Protein AF-A0A2V8E679-F1 (afdb_monomer_lite)

pLDDT: mean 79.61, std 13.37, range [47.44, 96.25]

Foldseek 3Di:
DVVVVVVVVVVVVVVVVVVVVPPDPPPDPDPPPQQDCVPQVLVCCVLQPCCAQPVVHVDDHPNDLVRQLVCLVVVLVCLVVVVGPPDPDDPPPDDDPDDSRDDPVNNCSSHPRHPRSPDDDDDAPPPRDDPDQDPPDDDDDDPDDDD

Sequence (147 aa):
MIHSTYHGLVNRLVLAVVLVATCGHVDAHDPNATITWNREISRIVYDRCASCHREGGTSFSLMTYKQVQPRAAAVKDAVLSRRMPPWGAVKGFGSFRNDEGLSQEQISLITYRHPFLFRKTLEMPAGTAIRGVPRGARIVLLPPQPN

Radius of gyration: 25.74 Å; chains: 1; bounding box: 44×89×45 Å

Secondary structure (DSSP, 8-state):
-HHHHHHHHHHHHHHHHHHHHT--------TT----IIIIIHHHHHHHTTTTSSTTSSS---SSHHHHGGGHHHHHHHHHTT-SS---SPTTS---TT--SPPHHHHHIIIII-TTTTPPP----TTPPP--PPTT----PPPPPP-

Structure (mmCIF, N/CA/C/O backbone):
data_AF-A0A2V8E679-F1
#
_entry.id   AF-A0A2V8E679-F1
#
loop_
_atom_site.group_PDB
_atom_site.id
_atom_site.type_symbol
_atom_site.label_atom_id
_atom_site.label_alt_id
_atom_site.label_comp_id
_atom_site.label_asym_id
_atom_site.label_entity_id
_atom_site.label_seq_id
_atom_site.pdbx_PDB_ins_code
_atom_site.Cartn_x
_atom_site.Cartn_y
_atom_site.Cartn_z
_atom_site.occupancy
_atom_site.B_iso_or_equiv
_atom_site.auth_seq_id
_atom_site.auth_comp_id
_atom_site.auth_asym_id
_atom_site.auth_atom_id
_atom_site.pdbx_PDB_model_num
ATOM 1 N N . MET A 1 1 ? -2.088 -74.280 5.818 1.00 50.59 1 MET A N 1
ATOM 2 C CA . MET A 1 1 ? -1.698 -73.285 4.788 1.00 50.59 1 MET A CA 1
ATOM 3 C C . MET A 1 1 ? -2.683 -72.121 4.608 1.00 50.59 1 MET A C 1
ATOM 5 O O . MET A 1 1 ? -2.283 -71.126 4.029 1.00 50.59 1 MET A O 1
ATOM 9 N N . ILE A 1 2 ? -3.916 -72.173 5.135 1.00 52.72 2 ILE A N 1
ATOM 10 C CA . ILE A 1 2 ? -4.945 -71.138 4.893 1.00 52.72 2 ILE A CA 1
ATOM 11 C C . ILE A 1 2 ? -4.839 -69.942 5.870 1.00 52.72 2 ILE A C 1
ATOM 13 O O . ILE A 1 2 ? -5.136 -68.819 5.502 1.00 52.72 2 ILE A O 1
ATOM 17 N N . HIS A 1 3 ? -4.338 -70.133 7.098 1.00 48.12 3 HIS A N 1
ATOM 18 C CA . HIS A 1 3 ? -4.194 -69.043 8.086 1.00 48.12 3 HIS A CA 1
ATOM 19 C C . HIS A 1 3 ? -3.129 -67.988 7.711 1.00 48.12 3 HIS A C 1
ATOM 21 O O . HIS A 1 3 ? -3.284 -66.811 8.019 1.00 48.12 3 HIS A O 1
ATOM 27 N N . SER A 1 4 ? -2.057 -68.383 7.013 1.00 56.62 4 SER A N 1
ATOM 28 C CA . SER A 1 4 ? -0.938 -67.485 6.675 1.00 56.62 4 SER A CA 1
ATOM 29 C C . SER A 1 4 ? -1.299 -66.466 5.583 1.00 56.62 4 SER A C 1
ATOM 31 O O . SER A 1 4 ? -0.824 -65.331 5.607 1.00 56.62 4 SER A O 1
ATOM 33 N N . THR A 1 5 ? -2.209 -66.826 4.674 1.00 57.19 5 THR A N 1
ATOM 34 C CA . THR A 1 5 ? -2.687 -65.939 3.606 1.00 57.19 5 THR A CA 1
ATOM 35 C C . THR A 1 5 ? -3.664 -64.877 4.118 1.00 57.19 5 THR A C 1
ATOM 37 O O . THR A 1 5 ? -3.609 -63.742 3.646 1.00 57.19 5 THR A O 1
ATOM 40 N N . TYR A 1 6 ? -4.485 -65.183 5.132 1.00 59.44 6 TYR A N 1
ATOM 41 C CA . TYR A 1 6 ? -5.375 -64.198 5.767 1.00 59.44 6 TYR A CA 1
ATOM 42 C C . TYR A 1 6 ? -4.600 -63.082 6.477 1.00 59.44 6 TYR A C 1
ATOM 44 O O . TYR A 1 6 ? -4.923 -61.909 6.296 1.00 59.44 6 TYR A O 1
ATOM 52 N N . HIS A 1 7 ? -3.529 -63.411 7.208 1.00 61.28 7 HIS A N 1
ATOM 53 C CA . HIS A 1 7 ? -2.694 -62.400 7.867 1.00 61.28 7 HIS A CA 1
ATOM 54 C C . HIS A 1 7 ? -2.019 -61.447 6.869 1.00 61.28 7 HIS A C 1
ATOM 56 O O . HIS A 1 7 ? -1.980 -60.242 7.107 1.00 61.28 7 HIS A O 1
ATOM 62 N N . GLY A 1 8 ? -1.541 -61.953 5.727 1.00 63.38 8 GLY A N 1
ATOM 63 C CA . GLY A 1 8 ? -0.939 -61.117 4.684 1.00 63.38 8 GLY A CA 1
ATOM 64 C C . GLY A 1 8 ? -1.935 -60.166 4.011 1.00 63.38 8 GLY A C 1
ATOM 65 O O . GLY A 1 8 ? -1.578 -59.038 3.670 1.00 63.38 8 GLY A O 1
ATOM 66 N N . LEU A 1 9 ? -3.188 -60.595 3.848 1.00 66.62 9 LEU A N 1
ATOM 67 C CA . LEU A 1 9 ? -4.237 -59.813 3.189 1.00 66.62 9 LEU A CA 1
ATOM 68 C C . LEU A 1 9 ? -4.817 -58.738 4.120 1.00 66.62 9 LEU A C 1
ATOM 70 O O . LEU A 1 9 ? -4.980 -57.591 3.708 1.00 66.62 9 LEU A O 1
ATOM 74 N N . VAL A 1 10 ? -5.019 -59.073 5.398 1.00 71.62 10 VAL A N 1
ATOM 75 C CA . VAL A 1 10 ? -5.446 -58.121 6.436 1.00 71.62 10 VAL A CA 1
ATOM 76 C C . VAL A 1 10 ? -4.369 -57.062 6.678 1.00 71.62 10 VAL A C 1
ATOM 78 O O . VAL A 1 10 ? -4.688 -55.879 6.731 1.00 71.62 10 VAL A O 1
ATOM 81 N N . ASN A 1 11 ? -3.088 -57.442 6.730 1.00 69.00 11 ASN A N 1
ATOM 82 C CA . ASN A 1 11 ? -2.005 -56.481 6.953 1.00 69.00 11 ASN A CA 1
ATOM 83 C C . ASN A 1 11 ? -1.849 -55.494 5.779 1.00 69.00 11 ASN A C 1
ATOM 85 O O . ASN A 1 11 ? -1.597 -54.311 5.990 1.00 69.00 11 ASN A O 1
ATOM 89 N N . ARG A 1 12 ? -2.070 -55.949 4.536 1.00 71.38 12 ARG A N 1
ATOM 90 C CA . ARG A 1 12 ? -2.082 -55.079 3.345 1.00 71.38 12 ARG A CA 1
ATOM 91 C C . ARG A 1 12 ? -3.267 -54.111 3.333 1.00 71.38 12 ARG A C 1
ATOM 93 O O . ARG A 1 12 ? -3.089 -52.956 2.961 1.00 71.38 12 ARG A O 1
ATOM 100 N N . LEU A 1 13 ? -4.447 -54.560 3.766 1.00 70.75 13 LEU A N 1
ATOM 101 C CA . LEU A 1 13 ? -5.627 -53.702 3.908 1.00 70.75 13 LEU A CA 1
ATOM 102 C C . LEU A 1 13 ? -5.437 -52.647 5.004 1.00 70.75 13 LEU A C 1
ATOM 104 O O . LEU A 1 13 ? -5.717 -51.476 4.769 1.00 70.75 13 LEU A O 1
ATOM 108 N N . VAL A 1 14 ? -4.900 -53.031 6.165 1.00 72.25 14 VAL A N 1
ATOM 109 C CA . VAL A 1 14 ? -4.590 -52.093 7.257 1.00 72.25 14 VAL A CA 1
ATOM 110 C C . VAL A 1 14 ? -3.565 -51.049 6.807 1.00 72.25 14 VAL A C 1
ATOM 112 O O . VAL A 1 14 ? -3.777 -49.859 7.024 1.00 72.25 14 VAL A O 1
ATOM 115 N N . LEU A 1 15 ? -2.501 -51.459 6.107 1.00 69.06 15 LEU A N 1
ATOM 116 C CA . LEU A 1 15 ? -1.489 -50.533 5.588 1.00 69.06 15 LEU A CA 1
ATOM 117 C C . LEU A 1 15 ? -2.078 -49.538 4.568 1.00 69.06 15 LEU A C 1
ATOM 119 O O . LEU A 1 15 ? -1.745 -48.355 4.595 1.00 69.06 15 LEU A O 1
ATOM 123 N N . ALA A 1 16 ? -2.982 -49.998 3.698 1.00 66.50 16 ALA A N 1
ATOM 124 C CA . ALA A 1 16 ? -3.657 -49.146 2.720 1.00 66.50 16 ALA A CA 1
ATOM 125 C C . ALA A 1 16 ? -4.603 -48.128 3.384 1.00 66.50 16 ALA A C 1
ATOM 127 O O . ALA A 1 16 ? -4.630 -46.967 2.981 1.00 66.50 16 ALA A O 1
ATOM 128 N N . VAL A 1 17 ? -5.331 -48.527 4.432 1.00 67.12 17 VAL A N 1
ATOM 129 C CA . VAL A 1 17 ? -6.215 -47.624 5.192 1.00 67.12 17 VAL A CA 1
ATOM 130 C C . VAL A 1 17 ? -5.410 -46.562 5.947 1.00 67.12 17 VAL A C 1
ATOM 132 O O . VAL A 1 17 ? -5.792 -45.393 5.940 1.00 67.12 17 VAL A O 1
ATOM 135 N N . VAL A 1 18 ? -4.267 -46.930 6.535 1.00 66.88 18 VAL A N 1
ATOM 136 C CA . VAL A 1 18 ? -3.373 -45.976 7.215 1.00 66.88 18 VAL A CA 1
ATOM 137 C C . VAL A 1 18 ? -2.799 -44.949 6.232 1.00 66.88 18 VAL A C 1
ATOM 139 O O . VAL A 1 18 ? -2.780 -43.762 6.544 1.00 66.88 18 VAL A O 1
ATOM 142 N N . LEU A 1 19 ? -2.403 -45.363 5.023 1.00 63.59 19 LEU A N 1
ATOM 143 C CA . LEU A 1 19 ? -1.882 -44.444 4.002 1.00 63.59 19 LEU A CA 1
ATOM 144 C C . LEU A 1 19 ? -2.933 -43.428 3.523 1.00 63.59 19 LEU A C 1
ATOM 146 O O . LEU A 1 19 ? -2.612 -42.250 3.369 1.00 63.59 19 LEU A O 1
ATOM 150 N N . VAL A 1 20 ? -4.194 -43.840 3.356 1.00 62.72 20 VAL A N 1
ATOM 151 C CA . VAL A 1 20 ? -5.290 -42.929 2.967 1.00 62.72 20 VAL A CA 1
ATOM 152 C C . VAL A 1 20 ? -5.651 -41.961 4.102 1.00 62.72 20 VAL A C 1
ATOM 154 O O . VAL A 1 20 ? -5.942 -40.794 3.846 1.00 62.72 20 VAL A O 1
ATOM 157 N N . ALA A 1 21 ? -5.567 -42.398 5.362 1.00 62.22 21 ALA A N 1
ATOM 158 C CA . ALA A 1 21 ? -5.828 -41.545 6.526 1.00 62.22 21 ALA A CA 1
ATOM 159 C C . ALA A 1 21 ? -4.750 -40.464 6.757 1.00 62.22 21 ALA A C 1
ATOM 161 O O . ALA A 1 21 ? -5.000 -39.496 7.470 1.00 62.22 21 ALA A O 1
ATOM 162 N N . THR A 1 22 ? -3.572 -40.595 6.135 1.00 61.56 22 THR A N 1
ATOM 163 C CA . THR A 1 22 ? -2.496 -39.587 6.180 1.00 61.56 22 THR A CA 1
ATOM 164 C C . THR A 1 22 ? -2.539 -38.558 5.048 1.00 61.56 22 THR A C 1
ATOM 166 O O . THR A 1 22 ? -1.595 -37.781 4.904 1.00 61.56 22 THR A O 1
ATOM 169 N N . CYS A 1 23 ? -3.620 -38.497 4.258 1.00 58.25 23 CYS A N 1
ATOM 170 C CA . CYS A 1 23 ? -3.875 -37.341 3.397 1.00 58.25 23 CYS A CA 1
ATOM 171 C C . CYS A 1 23 ? -4.030 -36.094 4.278 1.00 58.25 23 CYS A C 1
ATOM 173 O O . CYS A 1 23 ? -5.107 -35.810 4.799 1.00 58.25 23 CYS A O 1
ATOM 175 N N . GLY A 1 24 ? -2.912 -35.394 4.479 1.00 61.34 24 GLY A N 1
ATOM 176 C CA . GLY A 1 24 ? -2.818 -34.199 5.298 1.00 61.34 24 GLY A CA 1
ATOM 177 C C . GLY A 1 24 ? -3.899 -33.198 4.919 1.00 61.34 24 GLY A C 1
ATOM 178 O O . GLY A 1 24 ? -4.166 -32.964 3.739 1.00 61.34 24 GLY A O 1
ATOM 179 N N . HIS A 1 25 ? -4.524 -32.621 5.940 1.00 63.06 25 HIS A N 1
ATOM 180 C CA . HIS A 1 25 ? -5.431 -31.502 5.776 1.00 63.06 25 HIS A CA 1
ATOM 181 C C . HIS A 1 25 ? -4.708 -30.391 5.011 1.00 63.06 25 HIS A C 1
ATOM 183 O O . HIS A 1 25 ? -3.777 -29.767 5.513 1.00 63.06 25 HIS A O 1
ATOM 189 N N . VAL A 1 26 ? -5.117 -30.178 3.763 1.00 64.81 26 VAL A N 1
ATOM 190 C CA . VAL A 1 26 ? -4.766 -28.970 3.029 1.00 64.81 26 VAL A CA 1
ATOM 191 C C . VAL A 1 26 ? -5.624 -27.875 3.643 1.00 64.81 26 VAL A C 1
ATOM 193 O O . VAL A 1 26 ? -6.818 -27.793 3.354 1.00 64.81 26 VAL A O 1
ATOM 196 N N . ASP A 1 27 ? -5.039 -27.077 4.534 1.00 66.50 27 ASP A N 1
ATOM 197 C CA . ASP A 1 27 ? -5.676 -25.864 5.034 1.00 66.50 27 ASP A CA 1
ATOM 198 C C . ASP A 1 27 ? -5.947 -24.939 3.844 1.00 66.50 27 ASP A C 1
ATOM 200 O O . ASP A 1 27 ? -5.056 -24.266 3.316 1.00 66.50 27 ASP A O 1
ATOM 204 N N . ALA A 1 28 ? -7.195 -24.939 3.380 1.00 61.66 28 ALA A N 1
ATOM 205 C CA . ALA A 1 28 ? -7.657 -23.986 2.392 1.00 61.66 28 ALA A CA 1
ATOM 206 C C . ALA A 1 28 ? -7.483 -22.578 2.977 1.00 61.66 28 ALA A C 1
ATOM 208 O O . ALA A 1 28 ? -7.973 -22.285 4.069 1.00 61.66 28 ALA A O 1
ATOM 209 N N . HIS A 1 29 ? -6.768 -21.701 2.268 1.00 61.06 29 HIS A N 1
ATOM 210 C CA . HIS A 1 29 ? -6.684 -20.295 2.652 1.00 61.06 29 HIS A CA 1
ATOM 211 C C . HIS A 1 29 ? -8.093 -19.704 2.712 1.00 61.06 29 HIS A C 1
ATOM 213 O O . HIS A 1 29 ? -8.785 -19.669 1.696 1.00 61.06 29 HIS A O 1
ATOM 219 N N . ASP A 1 30 ? -8.504 -19.245 3.898 1.00 65.06 30 ASP A N 1
ATOM 220 C CA . ASP A 1 30 ? -9.775 -18.552 4.084 1.00 65.06 30 ASP A CA 1
ATOM 221 C C . ASP A 1 30 ? -9.798 -17.319 3.161 1.00 65.06 30 ASP A C 1
ATOM 223 O O . ASP A 1 30 ? -9.019 -16.379 3.366 1.00 65.06 30 ASP A O 1
ATOM 227 N N . PRO A 1 31 ? -10.667 -17.283 2.132 1.00 60.84 31 PRO A N 1
ATOM 228 C CA . PRO A 1 31 ? -10.753 -16.143 1.230 1.00 60.84 31 PRO A CA 1
ATOM 229 C C . PRO A 1 31 ? -11.203 -14.861 1.948 1.00 60.84 31 PRO A C 1
ATOM 231 O O . PRO A 1 31 ? -11.009 -13.776 1.395 1.00 60.84 31 PRO A O 1
ATOM 234 N N . ASN A 1 32 ? -11.749 -14.977 3.164 1.00 60.28 32 ASN A N 1
ATOM 235 C CA . ASN A 1 32 ? -12.158 -13.882 4.040 1.00 60.28 32 ASN A CA 1
ATOM 236 C C . ASN A 1 32 ? -11.137 -13.558 5.141 1.00 60.28 32 ASN A C 1
ATOM 238 O O . ASN A 1 32 ? -11.411 -12.687 5.975 1.00 60.28 32 ASN A O 1
ATOM 242 N N . ALA A 1 33 ? -9.958 -14.193 5.144 1.00 69.12 33 ALA A N 1
ATOM 243 C CA . ALA A 1 33 ? -8.885 -13.808 6.048 1.00 69.12 33 ALA A CA 1
ATOM 244 C C . ALA A 1 33 ? -8.614 -12.301 5.903 1.00 69.12 33 ALA A C 1
ATOM 246 O O . ALA A 1 33 ? -8.429 -11.775 4.802 1.00 69.12 33 ALA A O 1
ATOM 247 N N . THR A 1 34 ? -8.642 -11.583 7.028 1.00 75.62 34 THR A N 1
ATOM 248 C CA . THR A 1 34 ? -8.490 -10.126 7.024 1.00 75.62 34 THR A CA 1
ATOM 249 C C . THR A 1 34 ? -7.084 -9.762 6.562 1.00 75.62 34 THR A C 1
ATOM 251 O O . THR A 1 34 ? -6.114 -10.013 7.273 1.00 75.62 34 THR A O 1
ATOM 254 N N . ILE A 1 35 ? -6.987 -9.139 5.385 1.00 82.69 35 ILE A N 1
ATOM 255 C CA . ILE A 1 35 ? -5.722 -8.635 4.847 1.00 82.69 35 ILE A CA 1
ATOM 256 C C . ILE A 1 35 ? -5.297 -7.407 5.649 1.00 82.69 35 ILE A C 1
ATOM 258 O O . ILE A 1 35 ? -6.065 -6.454 5.826 1.00 82.69 35 ILE A O 1
ATOM 262 N N . THR A 1 36 ? -4.054 -7.415 6.116 1.00 84.38 36 THR A N 1
ATOM 263 C CA . THR A 1 36 ? -3.475 -6.348 6.930 1.00 84.38 36 THR A CA 1
ATOM 264 C C . THR A 1 36 ? -2.173 -5.838 6.329 1.00 84.38 36 THR A C 1
ATOM 266 O O . THR A 1 36 ? -1.465 -6.545 5.609 1.00 84.38 36 THR A O 1
ATOM 269 N N . TRP A 1 37 ? -1.820 -4.600 6.679 1.00 85.31 37 TRP A N 1
ATOM 270 C CA . TRP A 1 37 ? -0.542 -4.023 6.276 1.00 85.31 37 TRP A CA 1
ATO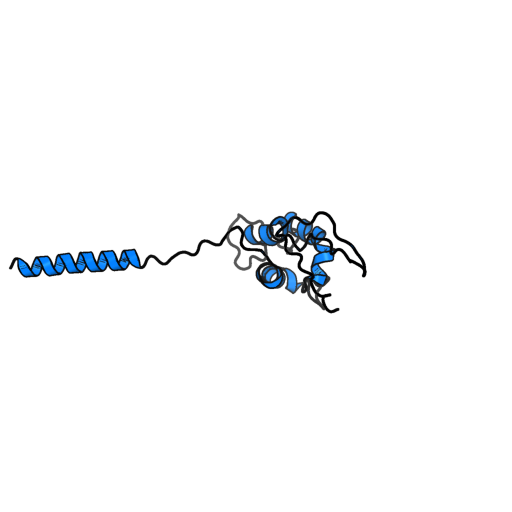M 271 C C . TRP A 1 37 ? 0.639 -4.880 6.747 1.00 85.31 37 TRP A C 1
ATOM 273 O O . TRP A 1 37 ? 1.488 -5.244 5.943 1.00 85.31 37 TRP A O 1
ATOM 283 N N . ASN A 1 38 ? 0.669 -5.236 8.036 1.00 86.75 38 ASN A N 1
ATOM 284 C CA . ASN A 1 38 ? 1.824 -5.873 8.677 1.00 86.75 38 ASN A CA 1
ATOM 285 C C . ASN A 1 38 ? 2.083 -7.321 8.235 1.00 86.75 38 ASN A C 1
ATOM 287 O O . ASN A 1 38 ? 3.146 -7.856 8.552 1.00 86.75 38 ASN A O 1
ATOM 291 N N . ARG A 1 39 ? 1.136 -7.965 7.545 1.00 85.00 39 ARG A N 1
ATOM 292 C CA . ARG A 1 39 ? 1.246 -9.375 7.170 1.00 85.00 39 ARG A CA 1
ATOM 293 C C . ARG A 1 39 ? 1.401 -9.554 5.669 1.00 85.00 39 ARG A C 1
ATOM 295 O O . ARG A 1 39 ? 2.426 -10.076 5.246 1.00 85.00 39 ARG A O 1
ATOM 302 N N . GLU A 1 40 ? 0.428 -9.129 4.872 1.00 89.56 40 GLU A N 1
ATOM 303 C CA . GLU A 1 40 ? 0.437 -9.376 3.428 1.00 89.56 40 GLU A CA 1
ATOM 304 C C . GLU A 1 40 ? 1.098 -8.236 2.650 1.00 89.56 40 GLU A C 1
ATOM 306 O O . GLU A 1 40 ? 1.973 -8.478 1.820 1.00 89.56 40 GLU A O 1
ATOM 311 N N . ILE A 1 41 ? 0.704 -6.987 2.913 1.00 90.94 41 ILE A N 1
ATOM 312 C CA . ILE A 1 41 ? 1.089 -5.863 2.046 1.00 90.94 41 ILE A CA 1
ATOM 313 C C . ILE A 1 41 ? 2.539 -5.438 2.258 1.00 90.94 41 ILE A C 1
ATOM 315 O O . ILE A 1 41 ? 3.243 -5.216 1.275 1.00 90.94 41 ILE A O 1
ATOM 319 N N . SER A 1 42 ? 3.004 -5.356 3.508 1.00 92.62 42 SER A N 1
ATOM 320 C CA . SER A 1 42 ? 4.384 -4.962 3.819 1.00 92.62 42 SER A CA 1
ATOM 321 C C . SER A 1 42 ? 5.400 -5.867 3.127 1.00 92.62 42 SER A C 1
ATOM 323 O O . SER A 1 42 ? 6.374 -5.369 2.576 1.00 92.62 42 SER A O 1
ATOM 325 N N . ARG A 1 43 ? 5.132 -7.179 3.066 1.00 93.56 43 ARG A N 1
ATOM 326 C CA . ARG A 1 43 ? 5.978 -8.154 2.364 1.00 93.56 43 ARG A CA 1
ATOM 327 C C . ARG A 1 43 ? 6.072 -7.844 0.876 1.00 93.56 43 ARG A C 1
ATOM 329 O O . ARG A 1 43 ? 7.170 -7.732 0.352 1.00 93.56 43 ARG A O 1
ATOM 336 N N . ILE A 1 44 ? 4.939 -7.610 0.209 1.00 94.44 44 ILE 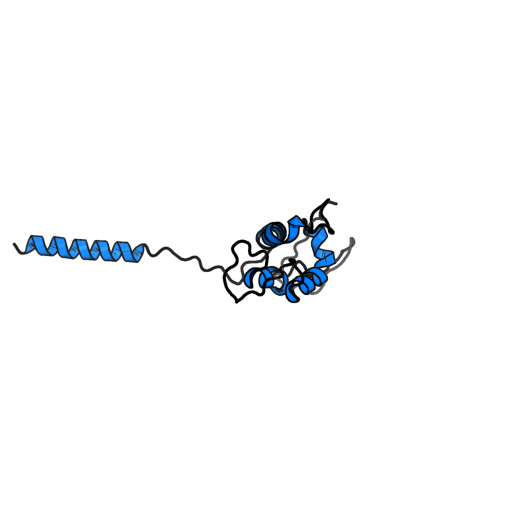A N 1
ATOM 337 C CA . ILE A 1 44 ? 4.945 -7.270 -1.223 1.00 94.44 44 ILE A CA 1
ATOM 338 C C . ILE A 1 44 ? 5.691 -5.953 -1.463 1.00 94.44 44 ILE A C 1
ATOM 340 O O . ILE A 1 44 ? 6.476 -5.856 -2.403 1.00 94.44 44 ILE A O 1
ATOM 344 N N . VAL A 1 45 ? 5.475 -4.946 -0.614 1.00 94.19 45 VAL A N 1
ATOM 345 C CA . VAL A 1 45 ? 6.163 -3.651 -0.723 1.00 94.19 45 VAL A CA 1
ATOM 346 C C . VAL A 1 45 ? 7.672 -3.815 -0.545 1.00 94.19 45 VAL A C 1
ATOM 348 O O . VAL A 1 45 ? 8.440 -3.254 -1.327 1.00 94.19 45 VAL A O 1
ATOM 351 N N . TYR A 1 46 ? 8.111 -4.600 0.436 1.00 94.88 46 TYR A N 1
ATOM 352 C CA . TYR A 1 46 ? 9.530 -4.854 0.670 1.00 94.88 46 TYR A CA 1
ATOM 353 C C . TYR A 1 46 ? 10.172 -5.633 -0.475 1.00 94.88 46 TYR A C 1
ATOM 355 O O . TYR A 1 46 ? 11.238 -5.246 -0.943 1.00 94.88 46 TYR A O 1
ATOM 363 N N . ASP A 1 47 ? 9.486 -6.648 -0.992 1.00 93.62 47 ASP A N 1
ATOM 364 C CA . ASP A 1 47 ? 10.027 -7.507 -2.042 1.00 93.62 47 ASP A CA 1
ATOM 365 C C . ASP A 1 47 ? 10.050 -6.821 -3.414 1.00 93.62 47 ASP A C 1
ATOM 367 O O . ASP A 1 47 ? 10.919 -7.108 -4.231 1.00 93.62 47 ASP A O 1
ATOM 371 N N . ARG A 1 48 ? 9.077 -5.946 -3.707 1.00 94.31 48 ARG A N 1
ATOM 372 C CA . ARG A 1 48 ? 8.829 -5.446 -5.075 1.00 94.31 48 ARG A CA 1
ATOM 373 C C . ARG A 1 48 ? 9.004 -3.946 -5.250 1.00 94.31 48 ARG A C 1
ATOM 375 O O . ARG A 1 48 ? 9.095 -3.480 -6.381 1.00 94.31 48 ARG A O 1
ATOM 382 N N . CYS A 1 49 ? 9.011 -3.173 -4.167 1.00 94.19 49 CYS A N 1
ATOM 383 C CA . CYS A 1 49 ? 9.026 -1.710 -4.243 1.00 94.19 49 CYS A CA 1
ATOM 384 C C . CYS A 1 49 ? 10.217 -1.091 -3.508 1.00 94.19 49 CYS A C 1
ATOM 386 O O . CYS A 1 49 ? 10.708 -0.044 -3.932 1.00 94.19 49 CYS A O 1
ATOM 388 N N . ALA A 1 50 ? 10.697 -1.715 -2.429 1.00 94.62 50 ALA A N 1
ATOM 389 C CA . ALA A 1 50 ? 11.684 -1.117 -1.530 1.00 94.62 50 ALA A CA 1
ATOM 390 C C . ALA A 1 50 ? 13.057 -0.866 -2.161 1.00 94.62 50 ALA A C 1
ATOM 392 O O . ALA A 1 50 ? 13.807 -0.046 -1.642 1.00 94.62 50 ALA A O 1
ATOM 393 N N . SER A 1 51 ? 13.392 -1.507 -3.284 1.00 93.38 51 SER A N 1
ATOM 394 C CA . SER A 1 51 ? 14.635 -1.219 -4.011 1.00 93.38 51 SER A CA 1
ATOM 395 C C . SER A 1 51 ? 14.749 0.265 -4.393 1.00 93.38 51 SER A C 1
ATOM 397 O O . SER A 1 51 ? 15.825 0.850 -4.255 1.00 93.38 51 SER A O 1
ATOM 399 N N . CYS A 1 52 ? 13.627 0.887 -4.774 1.00 95.38 52 CYS A N 1
ATOM 400 C CA . CYS A 1 52 ? 13.539 2.299 -5.156 1.00 95.38 52 CYS A CA 1
ATOM 401 C C . CYS A 1 52 ? 12.754 3.150 -4.142 1.00 95.38 52 CYS A C 1
ATOM 403 O O . CYS A 1 52 ? 13.123 4.294 -3.878 1.00 95.38 52 CYS A O 1
ATOM 405 N N . HIS A 1 53 ? 11.681 2.606 -3.560 1.00 96.25 53 HIS A N 1
ATOM 406 C CA . HIS A 1 53 ? 10.746 3.306 -2.670 1.00 96.25 53 HIS A CA 1
ATOM 407 C C . HIS A 1 53 ? 11.076 3.119 -1.186 1.00 96.25 53 HIS A C 1
ATOM 409 O O . HIS A 1 53 ? 10.227 2.743 -0.373 1.00 96.25 53 HIS A O 1
ATOM 415 N N . ARG A 1 54 ? 12.320 3.409 -0.821 1.00 95.81 54 ARG A N 1
ATOM 416 C CA . ARG A 1 54 ? 12.796 3.430 0.565 1.00 95.81 54 ARG A CA 1
ATOM 417 C C . ARG A 1 54 ? 13.452 4.760 0.884 1.00 95.81 54 ARG A C 1
ATOM 419 O O . ARG A 1 54 ? 13.766 5.537 -0.013 1.00 95.81 54 ARG A O 1
ATOM 426 N N . GLU A 1 55 ? 13.689 5.011 2.162 1.00 95.12 55 GLU A N 1
ATOM 427 C CA . GLU A 1 55 ? 14.485 6.160 2.579 1.00 95.12 55 GLU A CA 1
ATOM 428 C C . GLU A 1 55 ? 15.900 6.100 1.972 1.00 95.12 55 GLU A C 1
ATOM 430 O O . GLU A 1 55 ? 16.531 5.038 1.924 1.00 95.12 55 GLU A O 1
ATOM 435 N N . GLY A 1 56 ? 16.352 7.231 1.420 1.00 93.69 56 GLY A N 1
ATOM 436 C CA . GLY A 1 56 ? 17.591 7.320 0.638 1.00 93.69 56 GLY A CA 1
ATOM 437 C C . GLY A 1 56 ? 17.561 6.577 -0.707 1.00 93.69 56 GLY A C 1
ATOM 438 O O . GLY A 1 56 ? 18.606 6.413 -1.332 1.00 93.69 56 GLY A O 1
ATOM 439 N N . GLY A 1 57 ? 16.396 6.084 -1.139 1.00 93.31 57 GLY A N 1
ATOM 440 C CA . GLY A 1 57 ? 16.192 5.488 -2.456 1.00 93.31 57 GLY A CA 1
ATOM 441 C C . GLY A 1 57 ? 16.037 6.532 -3.565 1.00 93.31 57 GLY A C 1
ATOM 442 O O . GLY A 1 57 ? 16.124 7.738 -3.347 1.00 93.31 57 GLY A O 1
ATOM 443 N N . THR A 1 58 ? 15.773 6.056 -4.780 1.00 95.44 58 THR A N 1
ATOM 444 C CA . THR A 1 58 ? 15.580 6.903 -5.970 1.00 95.44 58 THR A CA 1
ATOM 445 C C . THR A 1 58 ? 14.188 7.538 -6.047 1.00 95.44 58 THR A C 1
ATOM 447 O O . THR A 1 58 ? 13.915 8.323 -6.954 1.00 95.44 58 THR A O 1
ATOM 450 N N . SER A 1 59 ? 13.291 7.207 -5.115 1.00 93.69 59 SER A N 1
ATOM 451 C CA . SER A 1 59 ? 11.941 7.756 -5.032 1.00 93.69 59 SER A CA 1
ATOM 452 C C . SER A 1 59 ? 11.516 7.984 -3.580 1.00 93.69 59 SER A C 1
ATOM 454 O O . SER A 1 59 ? 12.259 7.723 -2.636 1.00 93.69 59 SER A O 1
ATOM 456 N N . PHE A 1 60 ? 10.292 8.476 -3.385 1.00 94.69 60 PHE A N 1
ATOM 457 C CA . PHE A 1 60 ? 9.712 8.609 -2.053 1.00 94.69 60 PHE A CA 1
ATOM 458 C C . PHE A 1 60 ? 9.575 7.240 -1.372 1.00 94.69 60 PHE A C 1
ATOM 460 O O . PHE A 1 60 ? 9.303 6.227 -2.022 1.00 94.69 60 PHE A O 1
ATOM 467 N N . SER A 1 61 ? 9.691 7.226 -0.045 1.00 95.56 61 SER A N 1
ATOM 468 C CA . SER A 1 61 ? 9.555 5.998 0.737 1.00 95.56 61 SER A CA 1
ATOM 469 C C . SER A 1 61 ? 8.110 5.486 0.776 1.00 95.56 61 SER A C 1
ATOM 471 O O . SER A 1 61 ? 7.167 6.269 0.923 1.00 95.56 61 SER A O 1
ATOM 473 N N . LEU A 1 62 ? 7.958 4.164 0.683 1.00 95.00 62 LEU A N 1
ATOM 474 C CA . LEU A 1 62 ? 6.727 3.395 0.896 1.00 95.00 62 LEU A CA 1
ATOM 475 C C . LEU A 1 62 ? 6.870 2.385 2.050 1.00 95.00 62 LEU A C 1
ATOM 477 O O . LEU A 1 62 ? 6.020 1.520 2.234 1.00 95.00 62 LEU A O 1
ATOM 481 N N . MET A 1 63 ? 7.943 2.475 2.834 1.00 93.94 63 MET A N 1
ATOM 482 C CA . MET A 1 63 ? 8.316 1.442 3.805 1.00 93.94 63 MET A CA 1
ATOM 483 C C . MET A 1 63 ? 7.370 1.337 5.005 1.00 93.94 63 MET A C 1
ATOM 485 O O . MET A 1 63 ? 7.371 0.325 5.698 1.00 93.94 63 MET A O 1
ATOM 489 N N . THR A 1 64 ? 6.538 2.348 5.259 1.00 91.19 64 THR A N 1
ATOM 490 C CA . THR A 1 64 ? 5.569 2.325 6.359 1.00 91.19 64 THR A CA 1
ATOM 491 C C . THR A 1 64 ? 4.156 2.601 5.868 1.00 91.19 64 THR A C 1
ATOM 493 O O . THR A 1 64 ? 3.943 3.339 4.905 1.00 91.19 64 THR A O 1
ATOM 496 N N . TYR A 1 65 ? 3.160 2.079 6.589 1.00 87.06 65 TYR A N 1
ATOM 497 C CA . TYR A 1 65 ? 1.751 2.341 6.292 1.00 87.06 65 TYR A CA 1
ATOM 498 C C . TYR A 1 65 ? 1.451 3.844 6.170 1.00 87.06 65 TYR A C 1
ATOM 500 O O . TYR A 1 65 ? 0.779 4.267 5.233 1.00 87.06 65 TYR A O 1
ATOM 508 N N . LYS A 1 66 ? 2.008 4.660 7.075 1.00 85.50 66 LYS A N 1
ATOM 509 C CA . LYS A 1 66 ? 1.838 6.122 7.096 1.00 85.50 66 LYS A CA 1
ATOM 510 C C . LYS A 1 66 ? 2.372 6.796 5.829 1.00 85.50 66 LYS A C 1
ATOM 512 O O . LYS A 1 66 ? 1.838 7.813 5.404 1.00 85.50 66 LYS A O 1
ATOM 517 N N . GLN A 1 67 ? 3.401 6.221 5.210 1.00 90.31 67 GLN A N 1
ATOM 518 C CA . GLN A 1 67 ? 3.981 6.720 3.965 1.00 90.31 67 GLN A CA 1
ATOM 519 C C . GLN A 1 67 ? 3.211 6.253 2.718 1.00 90.31 67 GLN A C 1
ATOM 521 O O . GLN A 1 67 ? 3.185 6.973 1.715 1.00 90.31 67 GLN A O 1
ATOM 526 N N . VAL A 1 68 ? 2.575 5.074 2.771 1.00 90.38 68 VAL A N 1
ATOM 527 C CA . VAL A 1 68 ? 1.797 4.515 1.649 1.00 90.38 68 VAL A CA 1
ATOM 528 C C . VAL A 1 68 ? 0.375 5.058 1.604 1.00 90.38 68 VAL A C 1
ATOM 530 O O . VAL A 1 68 ? -0.093 5.417 0.528 1.00 90.38 68 VAL A O 1
ATOM 533 N N . GLN A 1 69 ? -0.307 5.147 2.748 1.00 87.62 69 GLN A N 1
ATOM 534 C CA . GLN A 1 69 ? -1.715 5.545 2.854 1.00 87.62 69 GLN A CA 1
ATOM 535 C C . GLN A 1 69 ? -2.063 6.828 2.071 1.00 87.62 69 GLN A C 1
ATOM 537 O O . GLN A 1 69 ? -2.984 6.765 1.254 1.00 87.62 69 GLN A O 1
ATOM 542 N N . PRO A 1 70 ? -1.328 7.954 2.189 1.00 87.94 70 PRO A N 1
ATOM 543 C CA . PRO A 1 70 ? -1.671 9.172 1.449 1.00 87.94 70 PRO A CA 1
ATOM 544 C C . PRO A 1 70 ? -1.501 9.026 -0.071 1.00 87.94 70 PRO A C 1
ATOM 546 O O . PRO A 1 70 ? -2.041 9.818 -0.837 1.00 87.94 70 PRO A O 1
ATOM 549 N N . ARG A 1 71 ? -0.757 8.010 -0.520 1.00 90.25 71 ARG A N 1
ATOM 550 C CA . ARG A 1 71 ? -0.452 7.727 -1.928 1.00 90.25 71 ARG A CA 1
ATOM 551 C C . ARG A 1 71 ? -1.162 6.476 -2.444 1.00 90.25 71 ARG A C 1
ATOM 553 O O . ARG A 1 71 ? -0.910 6.070 -3.574 1.00 90.25 71 ARG A O 1
ATOM 560 N N . ALA A 1 72 ? -2.048 5.867 -1.656 1.00 89.38 72 ALA A N 1
ATOM 561 C CA . ALA A 1 72 ? -2.649 4.574 -1.967 1.00 89.38 72 ALA A CA 1
ATOM 562 C C . ALA A 1 72 ? -3.360 4.543 -3.327 1.00 89.38 72 ALA A C 1
ATOM 564 O O . ALA A 1 72 ? -3.224 3.569 -4.065 1.00 89.38 72 ALA A O 1
ATOM 565 N N . ALA A 1 73 ? -4.070 5.618 -3.686 1.00 88.50 73 ALA A N 1
ATOM 566 C CA . ALA A 1 73 ? -4.710 5.748 -4.996 1.00 88.50 73 ALA A CA 1
ATOM 567 C C . ALA A 1 73 ? -3.678 5.737 -6.138 1.00 88.50 73 ALA A C 1
ATOM 569 O O . ALA A 1 73 ? -3.790 4.938 -7.060 1.00 88.50 73 ALA A O 1
ATOM 570 N N . ALA A 1 74 ? -2.613 6.535 -6.023 1.00 92.06 74 ALA A N 1
ATOM 571 C CA . ALA A 1 74 ? -1.549 6.579 -7.024 1.00 92.06 74 ALA A CA 1
ATOM 572 C C . ALA A 1 74 ? -0.790 5.244 -7.134 1.00 92.06 74 ALA A C 1
ATOM 574 O O . ALA A 1 74 ? -0.471 4.805 -8.238 1.00 92.06 74 ALA A O 1
ATOM 575 N N . VAL A 1 75 ? -0.532 4.573 -6.004 1.00 93.06 75 VAL A N 1
ATOM 576 C CA . VAL A 1 75 ? 0.073 3.230 -5.980 1.00 93.06 75 VAL A CA 1
ATOM 577 C C . VAL A 1 75 ? -0.826 2.235 -6.707 1.00 93.06 75 VAL A C 1
ATOM 579 O O . VAL A 1 75 ? -0.347 1.503 -7.572 1.00 93.06 75 VAL A O 1
ATOM 582 N N . LYS A 1 76 ? -2.132 2.238 -6.416 1.00 92.50 76 LYS A N 1
ATOM 583 C CA . LYS A 1 76 ? -3.110 1.390 -7.105 1.00 92.50 76 LYS A CA 1
ATOM 584 C C . LYS A 1 76 ? -3.081 1.621 -8.611 1.00 92.50 76 LYS A C 1
ATOM 586 O O . LYS A 1 76 ? -2.971 0.656 -9.361 1.00 92.50 76 LYS A O 1
ATOM 591 N N . ASP A 1 77 ? -3.128 2.871 -9.049 1.00 93.56 77 ASP A N 1
ATOM 592 C CA . ASP A 1 77 ? -3.147 3.203 -10.472 1.00 93.56 77 ASP A CA 1
ATOM 593 C C . ASP A 1 77 ? -1.844 2.795 -11.168 1.00 93.56 77 ASP A C 1
ATOM 595 O O . ASP A 1 77 ? -1.867 2.260 -12.278 1.00 93.56 77 ASP A O 1
ATOM 599 N N . ALA A 1 78 ? -0.694 2.995 -10.520 1.00 94.56 78 ALA A N 1
ATOM 600 C CA . ALA A 1 78 ? 0.604 2.581 -11.047 1.00 94.56 78 ALA A CA 1
ATOM 601 C C . ALA A 1 78 ? 0.730 1.052 -11.171 1.00 94.56 78 ALA A C 1
ATOM 603 O O . ALA A 1 78 ? 1.278 0.569 -12.163 1.00 94.56 78 ALA A O 1
ATOM 604 N N . VAL A 1 79 ? 0.187 0.299 -10.210 1.00 94.06 79 VAL A N 1
ATOM 605 C CA . VAL A 1 79 ? 0.155 -1.170 -10.240 1.00 94.06 79 VAL A CA 1
ATOM 606 C C . VAL A 1 79 ? -0.811 -1.683 -11.311 1.00 94.06 79 VAL A C 1
ATOM 608 O O . VAL A 1 79 ? -0.435 -2.532 -12.118 1.00 94.06 79 VAL A O 1
ATOM 611 N N . LEU A 1 80 ? -2.035 -1.146 -11.384 1.00 92.56 80 LEU A N 1
ATOM 612 C CA . LEU A 1 80 ? -3.038 -1.578 -12.368 1.00 92.56 80 LEU A CA 1
ATOM 613 C C 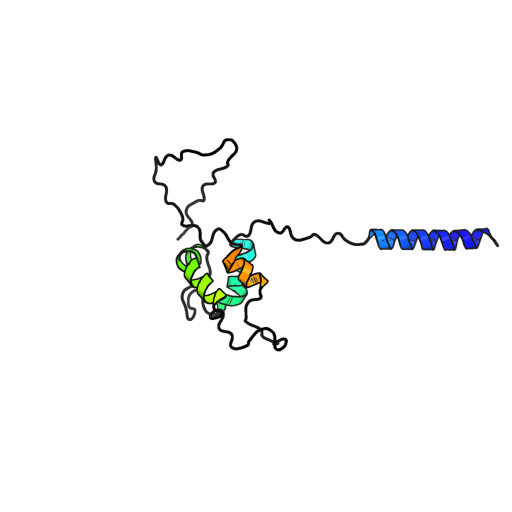. LEU A 1 80 ? -2.619 -1.264 -13.806 1.00 92.56 80 LEU A C 1
ATOM 615 O O . LEU A 1 80 ? -2.839 -2.076 -14.701 1.00 92.56 80 LEU A O 1
ATOM 619 N N . SER A 1 81 ? -1.965 -0.122 -14.024 1.00 92.56 81 SER A N 1
ATOM 620 C CA . SER A 1 81 ? -1.398 0.244 -15.329 1.00 92.56 81 SER A CA 1
ATOM 621 C C . SER A 1 81 ? -0.074 -0.457 -15.650 1.00 92.56 81 SER A C 1
ATOM 623 O O . SER A 1 81 ? 0.504 -0.193 -16.701 1.00 92.56 81 SER A O 1
ATOM 625 N N . ARG A 1 82 ? 0.423 -1.328 -14.758 1.00 90.62 82 ARG A N 1
ATOM 626 C CA . ARG A 1 82 ? 1.714 -2.026 -14.876 1.00 90.62 82 ARG A CA 1
ATOM 627 C C . ARG A 1 82 ? 2.917 -1.098 -15.084 1.00 90.62 82 ARG A C 1
ATOM 629 O O . ARG A 1 82 ? 3.940 -1.523 -15.607 1.00 90.62 82 ARG A O 1
ATOM 636 N N . ARG A 1 83 ? 2.822 0.160 -14.637 1.00 91.75 83 ARG A N 1
ATOM 637 C CA . ARG A 1 83 ? 3.983 1.061 -14.544 1.00 91.75 83 ARG A CA 1
ATOM 638 C C . ARG A 1 83 ? 4.898 0.691 -13.384 1.00 91.75 83 ARG A C 1
ATOM 640 O O . ARG A 1 83 ? 6.085 0.991 -13.442 1.00 91.75 83 ARG A O 1
ATOM 647 N N . MET A 1 84 ? 4.339 0.086 -12.334 1.00 93.56 84 MET A N 1
ATOM 648 C CA . MET A 1 84 ? 5.079 -0.330 -11.147 1.00 93.56 84 MET A CA 1
ATOM 649 C C . MET A 1 84 ? 4.867 -1.817 -10.824 1.00 93.56 84 MET A C 1
ATOM 651 O O . MET A 1 84 ? 3.727 -2.289 -10.877 1.00 93.56 84 MET A O 1
ATOM 655 N N . PRO A 1 85 ? 5.934 -2.529 -10.417 1.00 93.00 85 PRO A N 1
ATOM 656 C CA . PRO A 1 85 ? 7.338 -2.117 -10.533 1.00 93.00 85 PRO A CA 1
ATOM 657 C C . PRO A 1 85 ? 7.748 -1.977 -12.013 1.00 93.00 85 PRO A C 1
ATOM 659 O O . PRO A 1 85 ? 7.114 -2.602 -12.867 1.00 93.00 85 PRO A O 1
ATOM 662 N N . PRO A 1 86 ? 8.758 -1.151 -12.346 1.00 90.12 86 PRO A N 1
ATOM 663 C CA . PRO A 1 86 ? 9.178 -0.967 -13.729 1.00 90.12 86 PRO A CA 1
ATOM 664 C C . PRO A 1 86 ? 9.733 -2.287 -14.269 1.00 90.12 86 PRO A C 1
ATOM 666 O O . PRO A 1 86 ? 10.849 -2.688 -13.946 1.00 90.12 86 PRO A O 1
ATOM 669 N N . TRP A 1 87 ? 8.935 -2.981 -15.076 1.00 84.69 87 TRP A N 1
ATOM 670 C CA . TRP A 1 87 ? 9.311 -4.249 -15.683 1.00 84.69 87 TRP A CA 1
ATOM 671 C C . TRP A 1 87 ? 8.947 -4.228 -17.161 1.00 84.69 87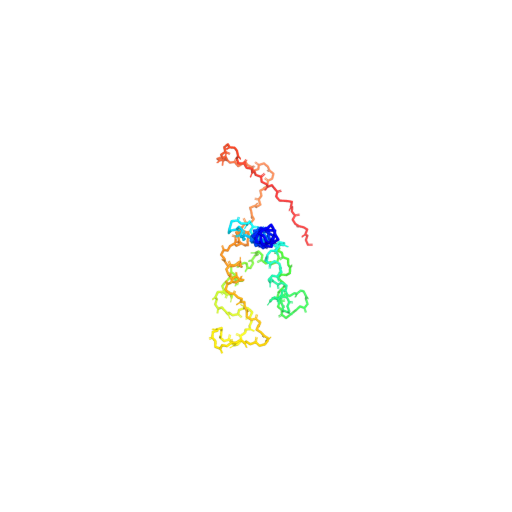 TRP A C 1
ATOM 673 O O . TRP A 1 87 ? 7.785 -4.062 -17.525 1.00 84.69 87 TRP A O 1
ATOM 683 N N . GLY A 1 88 ? 9.956 -4.364 -18.022 1.00 76.94 88 GLY A N 1
ATOM 684 C CA . GLY A 1 88 ? 9.777 -4.286 -19.473 1.00 76.94 88 GLY A CA 1
ATOM 685 C C . GLY A 1 88 ? 9.177 -5.548 -20.096 1.00 76.94 88 GLY A C 1
ATOM 686 O O . GLY A 1 88 ? 8.812 -5.525 -21.269 1.00 76.94 88 GLY A O 1
ATOM 687 N N . ALA A 1 89 ? 9.081 -6.651 -19.345 1.00 81.06 89 ALA A N 1
ATOM 688 C CA . ALA A 1 89 ? 8.604 -7.914 -19.890 1.00 81.06 89 ALA A CA 1
ATOM 689 C C . ALA A 1 89 ? 7.094 -8.096 -19.689 1.00 81.06 89 ALA A C 1
ATOM 691 O O . ALA A 1 89 ? 6.541 -7.896 -18.603 1.00 81.06 89 ALA A O 1
ATOM 692 N N . VAL A 1 90 ? 6.422 -8.544 -20.748 1.00 73.69 90 VAL A N 1
ATOM 693 C CA . VAL A 1 90 ? 4.998 -8.879 -20.712 1.00 73.69 90 VAL A CA 1
ATOM 694 C C . VAL A 1 90 ? 4.825 -10.283 -20.130 1.00 73.69 90 VAL A C 1
ATOM 696 O O . VAL A 1 90 ? 5.380 -11.258 -20.638 1.00 73.69 90 VAL A O 1
ATOM 699 N N . LYS A 1 91 ? 4.032 -10.399 -19.059 1.00 74.38 91 LYS A N 1
ATOM 700 C CA . LYS A 1 91 ? 3.635 -11.697 -18.485 1.00 74.38 91 LYS A CA 1
ATOM 701 C C . LYS A 1 91 ? 2.891 -12.532 -19.541 1.00 74.38 91 LYS A C 1
ATOM 703 O O . LYS A 1 91 ? 2.027 -11.995 -20.226 1.00 74.38 91 LYS A O 1
ATOM 708 N N . GLY A 1 92 ? 3.178 -13.834 -19.620 1.00 76.00 92 GLY A N 1
ATOM 709 C CA . GLY A 1 92 ? 2.487 -14.780 -20.514 1.00 76.00 92 GLY A CA 1
ATOM 710 C C . GLY A 1 92 ? 3.325 -15.321 -21.679 1.00 76.00 92 GLY A C 1
ATOM 711 O O . GLY A 1 92 ? 2.903 -16.276 -22.318 1.00 76.00 92 GLY A O 1
ATOM 712 N N . PHE A 1 93 ? 4.527 -14.786 -21.913 1.00 77.75 93 PHE A N 1
ATOM 713 C CA . PHE A 1 93 ? 5.428 -15.216 -22.997 1.00 77.75 93 PHE A CA 1
ATOM 714 C C . PHE A 1 93 ? 6.644 -16.018 -22.495 1.00 77.75 93 PHE A C 1
ATOM 716 O O . PHE A 1 93 ? 7.740 -15.919 -23.039 1.00 77.75 93 PHE A O 1
ATOM 723 N N . GLY A 1 94 ? 6.444 -16.818 -21.445 1.00 76.56 94 GLY A N 1
ATOM 724 C CA . GLY A 1 94 ? 7.481 -17.631 -20.804 1.00 76.56 94 GLY A CA 1
ATOM 725 C C . GLY A 1 94 ? 7.811 -17.185 -19.378 1.00 76.56 94 GLY A C 1
ATOM 726 O O . GLY A 1 94 ? 7.323 -16.163 -18.893 1.00 76.56 94 GLY A O 1
ATOM 727 N N . SER A 1 95 ? 8.629 -17.989 -18.697 1.00 79.56 95 SER A N 1
ATOM 728 C CA . SER A 1 95 ? 9.090 -17.721 -17.332 1.00 79.56 95 SER A CA 1
ATOM 729 C C . SER A 1 95 ? 10.446 -17.024 -17.370 1.00 79.56 95 SER A C 1
ATOM 731 O O . SER A 1 95 ? 11.433 -17.595 -17.834 1.00 79.56 95 SER A O 1
ATOM 733 N N . PHE A 1 96 ? 10.511 -15.795 -16.863 1.00 83.12 96 PHE A N 1
ATOM 734 C CA . PHE A 1 96 ? 11.770 -15.066 -16.731 1.00 83.12 96 PHE A CA 1
ATOM 735 C C . PHE A 1 96 ? 12.466 -15.458 -15.426 1.00 83.12 96 PHE A C 1
ATOM 737 O O . PHE A 1 96 ? 11.829 -15.534 -14.379 1.00 83.12 96 PHE A O 1
ATOM 744 N N . ARG A 1 97 ? 13.786 -15.677 -15.474 1.00 78.50 97 ARG A N 1
ATOM 745 C CA . ARG A 1 97 ? 14.571 -16.045 -14.280 1.00 78.50 97 ARG A CA 1
ATOM 746 C C . ARG A 1 97 ? 14.559 -14.957 -13.197 1.00 78.50 97 ARG A C 1
ATOM 748 O O . ARG A 1 97 ? 14.587 -15.300 -12.024 1.00 78.50 97 ARG A O 1
ATOM 755 N N . ASN A 1 98 ? 14.471 -13.686 -13.598 1.00 81.25 98 ASN A N 1
ATOM 756 C CA . ASN A 1 98 ? 14.477 -12.515 -12.713 1.00 81.25 98 ASN A CA 1
ATOM 757 C C . ASN A 1 98 ? 13.200 -11.692 -12.923 1.00 81.25 98 ASN A C 1
ATOM 759 O O . ASN A 1 98 ? 13.248 -10.546 -13.357 1.00 81.25 98 ASN A O 1
ATOM 763 N N . ASP A 1 99 ? 12.041 -12.321 -12.746 1.00 84.50 99 ASP A N 1
ATOM 764 C CA . ASP A 1 99 ? 10.762 -11.654 -12.957 1.00 84.50 99 ASP A CA 1
ATOM 765 C C . ASP A 1 99 ? 10.441 -10.686 -11.807 1.00 84.50 99 ASP A C 1
ATOM 767 O O . ASP A 1 99 ? 9.970 -11.088 -10.738 1.00 84.50 99 ASP A O 1
ATOM 771 N N . GLU A 1 100 ? 10.685 -9.399 -12.048 1.00 86.00 100 GLU A N 1
ATOM 772 C CA . GLU A 1 100 ? 10.411 -8.320 -11.093 1.00 86.00 100 GLU A CA 1
ATOM 773 C C . GLU A 1 100 ? 8.933 -7.910 -11.061 1.00 86.00 100 GLU A C 1
ATOM 775 O O . GLU A 1 100 ? 8.494 -7.234 -10.132 1.00 86.00 100 GLU A O 1
ATOM 780 N N . GLY A 1 101 ? 8.131 -8.335 -12.042 1.00 88.75 101 GLY A N 1
ATOM 781 C CA . GLY A 1 101 ? 6.728 -7.956 -12.135 1.00 88.75 101 GLY A CA 1
ATOM 782 C C . GLY A 1 101 ? 5.862 -8.605 -11.055 1.00 88.75 101 GLY A C 1
ATOM 783 O O . GLY A 1 101 ? 6.049 -9.770 -10.697 1.00 88.75 101 GLY A O 1
ATOM 784 N N . LEU A 1 102 ? 4.827 -7.888 -10.614 1.00 91.69 102 LEU A N 1
ATOM 785 C CA . LEU A 1 102 ? 3.836 -8.417 -9.674 1.00 91.69 102 LEU A CA 1
ATOM 786 C C . LEU A 1 102 ? 3.057 -9.595 -10.277 1.00 91.69 102 LEU A C 1
ATOM 788 O O . LEU A 1 102 ? 2.710 -9.599 -11.463 1.00 91.69 102 LEU A O 1
ATOM 792 N N . SER A 1 103 ? 2.757 -10.593 -9.447 1.00 91.12 103 SER A N 1
ATOM 793 C CA . SER A 1 103 ? 1.790 -11.635 -9.789 1.00 91.12 103 SER A CA 1
ATOM 794 C C . SER A 1 103 ? 0.360 -11.087 -9.745 1.00 91.12 103 SER A C 1
ATOM 796 O O . SER A 1 103 ? 0.085 -10.062 -9.117 1.00 91.12 103 SER A O 1
ATOM 798 N N . GLN A 1 104 ? -0.580 -11.788 -10.381 1.00 89.81 104 GLN A N 1
ATOM 799 C CA . GLN A 1 104 ? -1.990 -11.388 -10.351 1.00 89.81 104 GLN A CA 1
ATOM 800 C C . GLN A 1 104 ? -2.559 -11.375 -8.919 1.00 89.81 104 GLN A C 1
ATOM 802 O O . GLN A 1 104 ? -3.343 -10.491 -8.573 1.00 89.81 104 GLN A O 1
ATOM 807 N N . GLU A 1 105 ? -2.115 -12.311 -8.078 1.00 90.25 105 GLU A N 1
ATOM 808 C CA . GLU A 1 105 ? -2.433 -12.371 -6.647 1.00 90.25 105 GLU A CA 1
ATOM 809 C C . GLU A 1 105 ? -1.951 -11.108 -5.919 1.00 90.25 105 GLU A C 1
ATOM 811 O O . GLU A 1 105 ? -2.720 -10.453 -5.216 1.00 90.25 105 GLU A O 1
ATOM 816 N N . GLN A 1 106 ? -0.692 -10.715 -6.137 1.00 92.75 106 GLN A N 1
ATOM 817 C CA . GLN A 1 106 ? -0.098 -9.540 -5.497 1.00 92.75 106 GLN A CA 1
ATOM 818 C C . GLN A 1 106 ? -0.772 -8.240 -5.943 1.00 92.75 106 GLN A C 1
ATOM 820 O O . GLN A 1 106 ? -1.039 -7.376 -5.107 1.00 92.75 106 GLN A O 1
ATOM 825 N N . ILE A 1 107 ? -1.098 -8.121 -7.238 1.00 92.25 107 ILE A N 1
ATOM 826 C CA . ILE A 1 107 ? -1.911 -7.015 -7.757 1.00 92.25 107 ILE A CA 1
ATOM 827 C C . ILE A 1 107 ? -3.233 -6.980 -6.989 1.00 92.25 107 ILE A C 1
ATOM 829 O O . ILE A 1 107 ? -3.560 -5.961 -6.389 1.00 92.25 107 ILE A O 1
ATOM 833 N N . SER A 1 108 ? -3.944 -8.107 -6.919 1.00 90.88 108 SER A N 1
ATOM 834 C CA . SER A 1 108 ? -5.240 -8.183 -6.244 1.00 90.88 108 SER A CA 1
ATOM 835 C C . SER A 1 108 ? -5.181 -7.794 -4.762 1.00 90.88 108 SER A C 1
ATOM 837 O O . SER A 1 108 ? -6.067 -7.083 -4.271 1.00 90.88 108 SER A O 1
ATOM 839 N N . LEU A 1 109 ? -4.135 -8.215 -4.048 1.00 89.81 109 LEU A N 1
ATOM 840 C CA . LEU A 1 109 ? -3.915 -7.860 -2.646 1.00 89.81 109 LEU A CA 1
ATOM 841 C C . LEU A 1 109 ? -3.737 -6.349 -2.460 1.00 89.81 109 LEU A C 1
ATOM 843 O O . LEU A 1 109 ? -4.404 -5.761 -1.608 1.00 89.81 109 LEU A O 1
ATOM 847 N N . ILE A 1 110 ? -2.901 -5.712 -3.282 1.00 88.69 110 ILE A N 1
ATOM 848 C CA . ILE A 1 110 ? -2.613 -4.275 -3.182 1.00 88.69 110 ILE A CA 1
ATOM 849 C C . ILE A 1 110 ? -3.808 -3.419 -3.628 1.00 88.69 110 ILE A C 1
ATOM 851 O O . ILE A 1 110 ? -4.085 -2.386 -3.016 1.00 88.69 110 ILE A O 1
ATOM 855 N N . THR A 1 111 ? -4.526 -3.815 -4.683 1.00 88.06 111 THR A N 1
ATOM 856 C CA . THR A 1 111 ? -5.478 -2.923 -5.370 1.00 88.06 111 THR A CA 1
ATOM 857 C C . THR A 1 111 ? -6.938 -3.122 -4.972 1.00 88.06 111 THR A C 1
ATOM 859 O O . THR A 1 111 ? -7.724 -2.176 -5.106 1.00 88.06 111 THR A O 1
ATOM 862 N N . TYR A 1 112 ? -7.317 -4.323 -4.517 1.00 79.19 112 TYR A N 1
ATOM 863 C CA . TYR A 1 112 ? -8.722 -4.692 -4.295 1.00 79.19 112 TYR A CA 1
ATOM 864 C C . TYR A 1 112 ? -9.008 -5.247 -2.899 1.00 79.19 112 TYR A C 1
ATOM 866 O O . TYR A 1 112 ? -10.032 -4.896 -2.318 1.00 79.19 112 TYR A O 1
ATOM 874 N N . ARG A 1 113 ? -8.132 -6.090 -2.336 1.00 75.31 113 ARG A N 1
ATOM 875 C CA . ARG A 1 113 ? -8.417 -6.774 -1.061 1.00 75.31 113 ARG A CA 1
ATOM 876 C C . ARG A 1 113 ? -7.966 -6.042 0.196 1.00 75.31 113 ARG A C 1
ATOM 878 O O . ARG A 1 113 ? -8.331 -6.479 1.282 1.00 75.31 113 ARG A O 1
ATOM 885 N N . HIS A 1 114 ? -7.198 -4.960 0.095 1.00 70.81 114 HIS A N 1
ATOM 886 C CA . HIS A 1 114 ? -6.726 -4.237 1.274 1.00 70.81 114 HIS A CA 1
ATOM 887 C C . HIS A 1 114 ? -7.599 -3.002 1.585 1.00 70.81 114 HIS A C 1
ATOM 889 O O . HIS A 1 114 ? -7.332 -1.906 1.078 1.00 70.81 114 HIS A O 1
ATOM 895 N N . PRO A 1 115 ? -8.620 -3.118 2.459 1.00 65.56 115 PRO A N 1
ATOM 896 C CA . PRO A 1 115 ? -9.562 -2.031 2.727 1.00 65.56 115 PRO A CA 1
ATOM 897 C C . PRO A 1 115 ? -8.928 -0.847 3.464 1.00 65.56 115 PRO A C 1
ATOM 899 O O . PRO A 1 115 ? -9.499 0.236 3.485 1.00 65.56 115 PRO A O 1
ATOM 902 N N . PHE A 1 116 ? -7.772 -1.018 4.116 1.00 63.94 116 PHE A N 1
ATOM 903 C CA . PHE A 1 116 ? -7.181 0.038 4.946 1.00 63.94 116 PHE A CA 1
ATOM 904 C C . PHE A 1 116 ? -6.410 1.091 4.151 1.00 63.94 116 PHE A C 1
ATOM 906 O O . PHE A 1 116 ? -6.427 2.249 4.541 1.00 63.94 116 PHE A O 1
ATOM 913 N N . LEU A 1 117 ? -5.799 0.731 3.017 1.00 67.75 117 LEU A N 1
ATOM 914 C CA . LEU A 1 117 ? -4.997 1.685 2.236 1.00 67.75 117 LEU A CA 1
ATOM 915 C C . LEU A 1 117 ? -5.861 2.819 1.666 1.00 67.75 117 LEU A C 1
ATOM 917 O O . LEU A 1 117 ? -5.397 3.945 1.555 1.00 67.75 117 LEU A O 1
ATOM 921 N N . PHE A 1 118 ? -7.132 2.537 1.377 1.00 67.69 118 PHE A N 1
ATOM 922 C CA . PHE A 1 118 ? -8.078 3.505 0.815 1.00 67.69 118 PHE A CA 1
ATOM 923 C C . PHE A 1 118 ? -9.007 4.128 1.863 1.00 67.69 118 PHE A C 1
ATOM 925 O O . PHE A 1 118 ? -9.864 4.942 1.519 1.00 67.69 118 PHE A O 1
ATOM 932 N N . ARG A 1 119 ? -8.858 3.770 3.145 1.00 68.88 119 ARG A N 1
ATOM 933 C CA . ARG A 1 119 ? -9.593 4.436 4.221 1.00 68.88 119 ARG A CA 1
ATOM 934 C C . ARG A 1 119 ? -8.921 5.769 4.527 1.00 68.88 119 ARG A C 1
ATOM 936 O O . ARG A 1 119 ? -7.725 5.828 4.807 1.00 68.88 119 ARG A O 1
ATOM 943 N N . LYS A 1 120 ? -9.703 6.847 4.493 1.00 63.91 120 LYS A N 1
ATOM 944 C CA . LYS A 1 120 ? -9.291 8.142 5.032 1.00 63.91 120 LYS A CA 1
ATOM 945 C C . LYS A 1 120 ? -9.414 8.066 6.552 1.00 63.91 120 LYS A C 1
ATOM 947 O O . LYS A 1 120 ? -10.504 7.796 7.055 1.00 63.91 120 LYS A O 1
ATOM 952 N N . THR A 1 121 ? -8.311 8.262 7.271 1.00 65.25 121 THR A N 1
ATOM 953 C CA . THR A 1 121 ? -8.362 8.401 8.730 1.00 65.25 121 THR A CA 1
ATOM 954 C C . THR A 1 121 ? -9.275 9.576 9.068 1.00 65.25 121 THR A C 1
ATOM 956 O O . THR A 1 121 ? -9.098 10.673 8.537 1.00 65.25 121 THR A O 1
ATOM 959 N N . LEU A 1 122 ? -10.279 9.330 9.907 1.00 70.19 122 LEU A N 1
ATOM 960 C CA . LEU A 1 122 ? -11.128 10.377 10.460 1.00 70.19 122 LEU A CA 1
ATOM 961 C C . LEU A 1 122 ? -10.479 10.851 11.756 1.00 70.19 122 LEU A C 1
ATOM 963 O O . LEU A 1 122 ? -10.396 10.090 12.718 1.00 70.19 122 LEU A O 1
ATOM 967 N N . GLU A 1 123 ? -9.996 12.089 11.771 1.00 72.31 123 GLU A N 1
ATOM 968 C CA . GLU A 1 123 ? -9.589 12.732 13.016 1.00 72.31 123 GLU A CA 1
ATOM 969 C C . GLU A 1 123 ? -10.845 13.086 13.814 1.00 72.31 123 GLU A C 1
ATOM 971 O O . GLU A 1 123 ? -11.742 13.765 13.314 1.00 72.31 123 GLU A O 1
ATOM 976 N N . MET A 1 124 ? -10.931 12.576 15.042 1.00 78.19 124 MET A N 1
ATOM 977 C CA . MET A 1 124 ? -12.080 12.778 15.923 1.00 78.19 124 MET A CA 1
ATOM 978 C C . MET A 1 124 ? -11.630 13.605 17.128 1.00 78.19 124 MET A C 1
ATOM 980 O O . MET A 1 124 ? -11.082 13.036 18.075 1.00 78.19 124 MET A O 1
ATOM 984 N N . PRO A 1 125 ? -11.810 14.938 17.109 1.00 79.12 125 PRO A N 1
ATOM 985 C CA . PRO A 1 125 ? -11.480 15.769 18.258 1.00 79.12 125 PRO A CA 1
ATOM 986 C C . PRO A 1 125 ? -12.278 15.353 19.499 1.00 79.12 125 PRO A C 1
ATOM 988 O O . PRO A 1 125 ? -13.339 14.719 19.411 1.00 79.12 125 PRO A O 1
ATOM 991 N N . ALA A 1 126 ? -11.761 15.718 20.672 1.00 79.94 126 ALA A N 1
ATOM 992 C CA . ALA A 1 126 ? -12.418 15.432 21.941 1.00 79.94 126 ALA A CA 1
ATOM 993 C C . ALA A 1 126 ? -13.870 15.949 21.933 1.00 79.94 126 ALA A C 1
ATOM 995 O O . ALA A 1 126 ? -14.140 17.066 21.497 1.00 79.94 126 ALA A O 1
ATOM 996 N N . GLY A 1 127 ? -14.807 15.114 22.391 1.00 84.00 127 GLY A N 1
ATOM 997 C CA . GLY A 1 127 ? -16.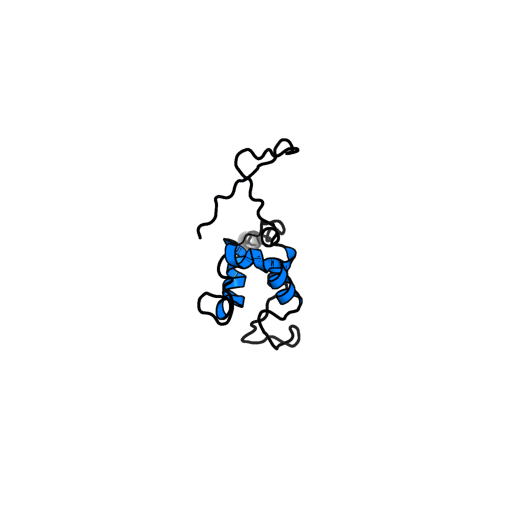242 15.427 22.388 1.00 84.00 127 GLY A CA 1
ATOM 998 C C . GLY A 1 127 ? -17.004 15.018 21.120 1.00 84.00 127 GLY A C 1
ATOM 999 O O . GLY A 1 127 ? -18.214 15.228 21.054 1.00 84.00 127 GLY A O 1
ATOM 1000 N N . THR A 1 128 ? -16.353 14.397 20.129 1.00 86.81 128 THR A N 1
ATOM 1001 C CA . THR A 1 128 ? -17.051 13.880 18.938 1.00 86.81 128 THR A CA 1
ATOM 1002 C C . THR A 1 128 ? -18.031 12.757 19.310 1.00 86.81 128 THR A C 1
ATOM 1004 O O . THR A 1 128 ? -17.631 11.728 19.851 1.00 86.81 128 THR A O 1
ATOM 1007 N N . ALA A 1 129 ? -19.317 12.922 18.979 1.00 87.69 129 ALA A N 1
ATOM 1008 C CA . ALA A 1 129 ? -20.357 11.918 19.210 1.00 87.69 129 ALA A CA 1
ATOM 1009 C C . ALA A 1 129 ? -20.669 11.114 17.933 1.00 87.69 129 ALA A C 1
ATOM 1011 O O . ALA A 1 129 ? -21.090 11.678 16.923 1.00 87.69 129 ALA A O 1
ATOM 1012 N N . ILE A 1 130 ? -20.523 9.785 17.990 1.00 83.88 130 ILE A N 1
ATOM 1013 C CA . ILE A 1 130 ? -20.882 8.865 16.898 1.00 83.88 130 ILE A CA 1
ATOM 1014 C C . ILE A 1 130 ? -22.314 8.367 17.120 1.00 83.88 130 ILE A C 1
ATOM 1016 O O . ILE A 1 130 ? -22.607 7.766 18.152 1.00 83.88 130 ILE A O 1
ATOM 1020 N N . ARG A 1 131 ? -23.214 8.596 16.156 1.00 90.00 131 ARG A N 1
ATOM 1021 C CA . ARG A 1 131 ? -24.612 8.127 16.201 1.00 90.00 131 ARG A CA 1
ATOM 1022 C C . ARG A 1 131 ? -24.841 6.982 15.214 1.00 90.00 131 ARG A C 1
ATOM 1024 O O . ARG A 1 131 ? -24.157 6.897 14.202 1.00 90.00 131 ARG A O 1
ATOM 1031 N N . GLY A 1 132 ? -25.828 6.126 15.495 1.00 88.56 132 GLY A N 1
ATOM 1032 C CA . GLY A 1 132 ? -26.249 5.056 14.576 1.00 88.56 132 GLY A CA 1
ATOM 1033 C C . GLY A 1 132 ? -25.406 3.777 14.623 1.00 88.56 132 GLY A C 1
ATOM 1034 O O . GLY A 1 132 ? -25.469 2.975 13.699 1.00 88.56 132 GLY A O 1
ATOM 1035 N N . VAL A 1 133 ? -24.625 3.566 15.685 1.00 87.50 133 VAL A N 1
ATOM 1036 C CA . VAL A 1 133 ? -23.847 2.334 15.878 1.00 87.50 133 VAL A CA 1
ATOM 1037 C C . VAL A 1 133 ? -24.808 1.203 16.280 1.00 87.50 133 VAL A C 1
ATOM 1039 O O . VAL A 1 133 ? -25.449 1.313 17.329 1.00 87.50 133 VAL A O 1
ATOM 1042 N N . PRO A 1 134 ? -24.963 0.135 15.474 1.00 90.25 134 PRO A N 1
ATOM 1043 C CA . PRO A 1 134 ? -25.904 -0.937 15.783 1.00 90.25 134 PRO A CA 1
ATOM 1044 C C . PRO A 1 134 ? -25.489 -1.704 17.044 1.00 90.25 134 PRO A C 1
ATOM 1046 O O . PRO A 1 134 ? -24.304 -1.802 17.378 1.00 90.25 134 PRO A O 1
ATOM 1049 N N . ARG A 1 135 ? -26.473 -2.281 17.748 1.00 88.12 135 ARG A N 1
ATOM 1050 C CA . ARG A 1 135 ? -26.208 -3.121 18.926 1.00 88.12 135 ARG A CA 1
ATOM 1051 C C . ARG A 1 135 ? -25.300 -4.293 18.538 1.00 88.12 135 ARG A C 1
ATOM 1053 O O . ARG A 1 135 ? -25.579 -4.994 17.573 1.00 88.12 135 ARG A O 1
ATOM 1060 N N . GLY A 1 136 ? -24.220 -4.484 19.298 1.00 86.75 136 GLY A N 1
ATOM 1061 C CA . GLY A 1 136 ? -23.214 -5.524 19.052 1.00 86.75 136 GLY A CA 1
ATOM 1062 C C . GLY A 1 136 ? -22.034 -5.101 18.168 1.00 86.75 136 GLY A C 1
ATOM 1063 O O . GLY A 1 136 ? -21.087 -5.872 18.027 1.00 86.75 136 GLY A O 1
ATOM 1064 N N . ALA A 1 137 ? -22.030 -3.888 17.605 1.00 86.38 137 ALA A N 1
ATOM 1065 C CA . ALA A 1 137 ? -20.860 -3.382 16.892 1.00 86.38 137 ALA A CA 1
ATOM 1066 C C . ALA A 1 137 ? -19.706 -3.055 17.857 1.00 86.38 137 ALA A C 1
ATOM 1068 O O . ALA A 1 137 ? -19.916 -2.558 18.964 1.00 86.38 137 ALA A O 1
ATOM 1069 N N . ARG A 1 138 ? -18.468 -3.299 17.411 1.00 82.62 138 ARG A N 1
ATOM 1070 C CA . ARG A 1 138 ? -17.243 -2.957 18.143 1.00 82.62 138 ARG A CA 1
ATOM 1071 C C . ARG A 1 138 ? -16.547 -1.787 17.453 1.00 82.62 138 ARG A C 1
ATOM 1073 O O . ARG A 1 138 ? -16.154 -1.902 16.296 1.00 82.62 138 ARG A O 1
ATOM 1080 N N . ILE A 1 139 ? -16.371 -0.682 18.173 1.00 79.00 139 ILE A N 1
ATOM 1081 C CA . ILE A 1 139 ? -15.529 0.435 17.732 1.00 79.00 139 ILE A CA 1
ATOM 1082 C C . ILE A 1 139 ? -14.120 0.184 18.257 1.00 79.00 139 ILE A C 1
ATOM 1084 O O . ILE A 1 139 ? -13.932 -0.065 19.446 1.00 79.00 139 ILE A O 1
ATOM 1088 N N . VAL A 1 140 ? -13.135 0.239 17.366 1.00 76.56 140 VAL A N 1
ATOM 1089 C CA . VAL A 1 140 ? -11.718 0.117 17.714 1.00 76.56 140 VAL A CA 1
ATOM 1090 C C . VAL A 1 140 ? -11.063 1.468 17.469 1.00 76.56 140 VAL A C 1
ATOM 1092 O O . VAL A 1 140 ? -11.053 1.953 16.339 1.00 76.56 140 VAL A O 1
ATOM 1095 N N . LEU A 1 141 ? -10.527 2.074 18.525 1.00 70.44 141 LEU A N 1
ATOM 1096 C CA . LEU A 1 141 ? -9.704 3.274 18.423 1.00 70.44 141 LEU A CA 1
ATOM 1097 C C . LEU A 1 141 ? -8.262 2.833 18.180 1.00 70.44 141 LEU A C 1
ATOM 1099 O O . LEU A 1 141 ? -7.684 2.124 19.004 1.00 70.44 141 LEU A O 1
ATOM 1103 N N . LEU A 1 142 ? -7.692 3.217 17.039 1.00 64.12 142 LEU A N 1
ATOM 1104 C CA . LEU A 1 142 ? -6.269 3.009 16.797 1.00 64.12 142 LEU A CA 1
ATOM 1105 C C . LEU A 1 142 ? -5.488 4.144 17.471 1.00 64.12 142 LEU A C 1
ATOM 1107 O O . LEU A 1 142 ? -5.851 5.308 17.284 1.00 64.12 142 LEU A O 1
ATOM 1111 N N . PRO A 1 143 ? -4.417 3.839 18.223 1.00 57.28 143 PRO A N 1
ATOM 1112 C CA . PRO A 1 143 ? -3.562 4.875 18.776 1.00 57.28 143 PRO A CA 1
ATOM 1113 C C . PRO A 1 143 ? -2.901 5.682 17.645 1.00 57.28 143 PRO A C 1
ATOM 1115 O O . PRO A 1 143 ? -2.628 5.123 16.568 1.00 57.28 143 PRO A O 1
ATOM 11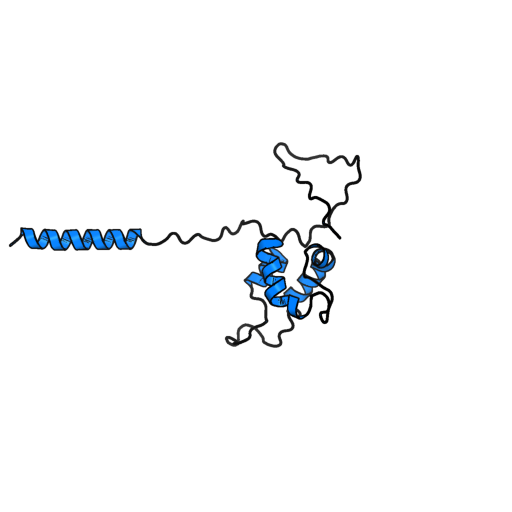18 N N . PRO A 1 144 ? -2.623 6.979 17.880 1.00 54.28 144 PRO A N 1
ATOM 1119 C CA . PRO A 1 144 ? -1.865 7.793 16.940 1.00 54.28 144 PRO A CA 1
ATOM 1120 C C . PRO A 1 144 ? -0.535 7.097 16.636 1.00 54.28 144 PRO A C 1
ATOM 1122 O O . PRO A 1 144 ? 0.199 6.704 17.541 1.00 54.28 144 PRO A O 1
ATOM 1125 N N . GLN A 1 145 ? -0.259 6.877 15.351 1.00 54.03 145 GLN A N 1
ATOM 1126 C CA . GLN A 1 145 ? 0.981 6.232 14.925 1.00 54.03 145 GLN A CA 1
ATOM 1127 C C . GLN A 1 145 ? 2.146 7.216 15.127 1.00 54.03 145 GLN A C 1
ATOM 1129 O O . GLN A 1 145 ? 1.996 8.380 14.736 1.00 54.03 145 GLN A O 1
ATOM 1134 N N . PRO A 1 146 ? 3.286 6.785 15.703 1.00 47.44 146 PRO A N 1
ATOM 1135 C CA . PRO A 1 146 ? 4.437 7.657 15.929 1.00 47.44 146 PRO A CA 1
ATOM 1136 C C . PRO A 1 146 ? 4.944 8.283 14.619 1.00 47.44 146 PRO A C 1
ATOM 1138 O O . PRO A 1 146 ? 4.654 7.800 13.517 1.00 47.44 146 PRO A O 1
ATOM 1141 N N . ASN A 1 147 ? 5.615 9.427 14.751 1.00 48.28 147 ASN A N 1
ATOM 1142 C CA . ASN A 1 147 ? 6.105 10.227 13.629 1.00 48.28 147 ASN A CA 1
ATOM 1143 C C . ASN A 1 147 ? 7.347 9.643 12.986 1.00 48.28 147 ASN A C 1
ATOM 1145 O O . ASN A 1 147 ? 8.251 9.241 13.745 1.00 48.28 147 ASN A O 1
#